Protein AF-A0A379XX34-F1 (afdb_monomer_lite)

Foldseek 3Di:
DADEAEAADAPPPQPPDPDPVLLVCLQQQHEYEHEDDCNHPVNVVCVVQPQLYHYFHHPDPVRVVVRRVVSVVDDNGHPSSNVVSVVVVD

Sequence (90 aa):
MGDCHLVVQKRGAADAVLPSKLTNILAVGGNAVITAEPHTELGQLCARYPGIAVCVEPESADALVDGISQVLAMPKNNTTAREYAERTLQ

Organism: Salmonella diarizonae (NCBI:txid59204)

Structure (mmCIF, N/CA/C/O backbone):
data_AF-A0A379XX34-F1
#
_entry.id   AF-A0A379XX34-F1
#
loop_
_atom_site.group_PDB
_atom_site.id
_atom_site.type_symbol
_atom_site.label_atom_id
_atom_site.label_alt_id
_atom_site.label_comp_id
_atom_site.label_asym_id
_atom_site.label_entity_id
_atom_site.label_seq_id
_atom_site.pdbx_PDB_ins_code
_atom_site.Cartn_x
_atom_site.Cartn_y
_atom_site.Cartn_z
_atom_site.occupancy
_atom_site.B_iso_or_equiv
_atom_site.auth_seq_id
_atom_site.auth_comp_id
_atom_site.auth_asym_id
_atom_site.auth_atom_id
_atom_site.pdbx_PDB_model_num
ATOM 1 N N . MET A 1 1 ? 7.890 -14.552 -8.685 1.00 45.09 1 MET A N 1
ATOM 2 C CA . MET A 1 1 ? 7.210 -14.050 -7.478 1.00 45.09 1 MET A CA 1
ATOM 3 C C . MET A 1 1 ? 7.480 -12.567 -7.359 1.00 45.09 1 MET A C 1
ATOM 5 O O . MET A 1 1 ? 8.622 -12.168 -7.572 1.00 45.09 1 MET A O 1
ATOM 9 N N . GLY A 1 2 ? 6.424 -11.775 -7.199 1.00 55.97 2 GLY A N 1
ATOM 10 C CA . GLY A 1 2 ? 6.507 -10.357 -6.863 1.00 55.97 2 GLY A CA 1
ATOM 11 C C . GLY A 1 2 ? 6.237 -10.199 -5.374 1.00 55.97 2 GLY A C 1
ATOM 12 O O . GLY A 1 2 ? 5.444 -10.961 -4.818 1.00 55.97 2 GLY A O 1
ATOM 13 N N . ASP A 1 3 ? 6.924 -9.259 -4.745 1.00 77.00 3 ASP A N 1
ATOM 14 C CA . ASP A 1 3 ? 6.695 -8.923 -3.349 1.00 77.00 3 ASP A CA 1
ATOM 15 C C . ASP A 1 3 ? 5.425 -8.064 -3.255 1.00 77.00 3 ASP A C 1
ATOM 17 O O . ASP A 1 3 ? 5.254 -7.100 -4.003 1.00 77.00 3 ASP A O 1
ATOM 21 N N . CYS A 1 4 ? 4.503 -8.452 -2.375 1.00 83.75 4 CYS A N 1
ATOM 22 C CA . CYS A 1 4 ? 3.308 -7.679 -2.052 1.00 83.75 4 CYS A CA 1
ATOM 23 C C . CYS A 1 4 ? 3.469 -7.147 -0.633 1.00 83.75 4 CYS A C 1
ATOM 25 O O . CYS A 1 4 ? 3.523 -7.924 0.324 1.00 83.75 4 CYS A O 1
ATOM 27 N N . HIS A 1 5 ? 3.532 -5.828 -0.485 1.00 92.06 5 HIS A N 1
ATOM 28 C CA . HIS A 1 5 ? 3.579 -5.205 0.830 1.00 92.06 5 HIS A CA 1
ATOM 29 C C . HIS A 1 5 ? 2.169 -4.873 1.319 1.00 92.06 5 HIS A C 1
ATOM 31 O O . HIS A 1 5 ? 1.318 -4.443 0.547 1.00 92.06 5 HIS A O 1
ATOM 37 N N . LEU A 1 6 ? 1.918 -5.056 2.614 1.00 90.75 6 LEU A N 1
ATOM 38 C CA . LEU A 1 6 ? 0.626 -4.763 3.230 1.00 90.75 6 LEU A CA 1
ATOM 39 C C . LEU A 1 6 ? 0.783 -3.634 4.244 1.00 90.75 6 LEU A C 1
ATOM 41 O O . LEU A 1 6 ? 1.573 -3.742 5.185 1.00 90.75 6 LEU A O 1
ATOM 45 N N . VAL A 1 7 ? 0.008 -2.567 4.066 1.00 90.69 7 VAL A N 1
ATOM 46 C CA . VAL A 1 7 ? -0.101 -1.454 5.015 1.00 90.69 7 VAL A CA 1
ATOM 47 C C . VAL A 1 7 ? -1.553 -1.376 5.470 1.00 90.69 7 VAL A C 1
ATOM 49 O O . VAL A 1 7 ? -2.399 -0.765 4.825 1.00 90.69 7 VAL A O 1
ATOM 52 N N . VAL A 1 8 ? -1.848 -2.053 6.576 1.00 88.62 8 VAL A N 1
ATOM 53 C CA . VAL A 1 8 ? -3.214 -2.185 7.091 1.00 88.62 8 VAL A CA 1
ATOM 54 C C . VAL A 1 8 ? -3.467 -1.132 8.170 1.00 88.62 8 VAL A C 1
ATOM 56 O O . VAL A 1 8 ? -2.799 -1.129 9.203 1.00 88.62 8 VAL A O 1
ATOM 59 N N . GLN A 1 9 ? -4.443 -0.261 7.938 1.00 83.69 9 GLN A N 1
ATOM 60 C CA . GLN A 1 9 ? -5.043 0.641 8.919 1.00 83.69 9 GLN A CA 1
ATOM 61 C C . GLN A 1 9 ? -6.426 0.139 9.352 1.00 83.69 9 GLN A C 1
ATOM 63 O O . GLN A 1 9 ? -7.204 -0.374 8.541 1.00 83.69 9 GLN A O 1
ATOM 68 N N . LYS A 1 10 ? -6.740 0.318 10.638 1.00 83.44 10 LYS A N 1
ATOM 69 C CA . LYS A 1 10 ? -8.099 0.128 11.170 1.00 83.44 10 LYS A CA 1
ATOM 70 C C . LYS A 1 10 ? -8.987 1.314 10.799 1.00 83.44 10 LYS A C 1
ATOM 72 O O . LYS A 1 10 ? -8.483 2.398 10.501 1.00 83.44 10 LYS A O 1
ATOM 77 N N . ARG A 1 11 ? -10.305 1.128 10.860 1.00 81.75 11 ARG A N 1
ATOM 78 C CA . ARG A 1 11 ? -11.256 2.229 10.662 1.00 81.75 11 ARG A CA 1
ATOM 79 C C . ARG A 1 11 ? -11.050 3.321 11.718 1.00 81.75 11 ARG A C 1
ATOM 81 O O . ARG A 1 11 ? -10.758 3.010 12.874 1.00 81.75 11 ARG A O 1
ATOM 88 N N . GLY A 1 12 ? -11.174 4.590 11.326 1.00 72.88 12 GLY A N 1
ATOM 89 C CA . GLY A 1 12 ? -10.948 5.721 12.230 1.00 72.88 12 GLY A CA 1
ATOM 90 C C . GLY A 1 12 ? -9.474 6.022 12.528 1.00 72.88 12 GLY A C 1
ATOM 91 O O . GLY A 1 12 ? -9.191 6.945 13.288 1.00 72.88 12 GLY A O 1
ATOM 92 N N . ALA A 1 13 ? -8.522 5.307 11.914 1.00 70.69 13 ALA A N 1
ATOM 93 C CA . ALA A 1 13 ? -7.112 5.695 11.899 1.00 70.69 13 ALA A CA 1
ATOM 94 C C . ALA A 1 13 ? -6.888 6.827 10.876 1.00 70.69 13 ALA A C 1
ATOM 96 O O . ALA A 1 13 ? -6.194 6.659 9.874 1.00 70.69 13 ALA A O 1
ATOM 97 N N . ALA A 1 14 ? -7.535 7.973 11.095 1.00 58.84 14 ALA A N 1
ATOM 98 C CA . ALA A 1 14 ? -7.461 9.117 10.188 1.00 58.84 14 ALA A CA 1
ATOM 99 C C . ALA A 1 14 ? -6.104 9.843 10.244 1.00 58.84 14 ALA A C 1
ATOM 101 O O . ALA A 1 14 ? -5.697 10.449 9.254 1.00 58.84 14 ALA A O 1
ATOM 102 N N . ASP A 1 15 ? -5.385 9.699 11.361 1.00 61.06 15 ASP A N 1
ATOM 103 C CA . ASP A 1 15 ? -4.173 10.461 11.694 1.00 61.06 15 ASP A CA 1
ATOM 104 C C . ASP A 1 15 ? -2.862 9.717 11.398 1.00 61.06 15 ASP A C 1
ATOM 106 O O . ASP A 1 15 ? -1.805 10.049 11.944 1.00 61.06 15 ASP A O 1
ATOM 110 N N . ALA A 1 16 ? -2.896 8.671 10.571 1.00 57.06 16 ALA A N 1
ATOM 111 C CA . ALA A 1 16 ? -1.676 7.965 10.209 1.00 57.06 16 ALA A CA 1
ATOM 112 C C . ALA A 1 16 ? -0.840 8.826 9.250 1.00 57.06 16 ALA A C 1
ATOM 114 O O . ALA A 1 16 ? -0.959 8.694 8.031 1.00 57.06 16 ALA A O 1
ATOM 115 N N . VAL A 1 17 ? 0.036 9.661 9.825 1.00 61.91 17 VAL A N 1
ATOM 116 C CA . VAL A 1 17 ? 1.197 10.238 9.132 1.00 61.91 17 VAL A CA 1
ATOM 117 C C . VAL A 1 17 ? 1.843 9.127 8.312 1.00 61.91 17 VAL A C 1
ATOM 119 O O . VAL A 1 17 ? 1.960 7.993 8.795 1.00 61.91 17 VAL A O 1
ATOM 122 N N . LEU A 1 18 ? 2.245 9.451 7.083 1.00 68.88 18 LEU A N 1
ATOM 123 C CA . LEU A 1 18 ? 2.840 8.520 6.125 1.00 68.88 18 LEU A CA 1
ATOM 124 C C . LEU A 1 18 ? 3.778 7.512 6.830 1.00 68.88 18 LEU A C 1
ATOM 126 O O . LEU A 1 18 ? 4.807 7.912 7.386 1.00 68.88 18 LEU A O 1
ATOM 130 N N . PRO A 1 19 ? 3.425 6.208 6.881 1.00 73.12 19 PRO A N 1
ATOM 131 C CA . PRO A 1 19 ? 4.181 5.248 7.671 1.00 73.12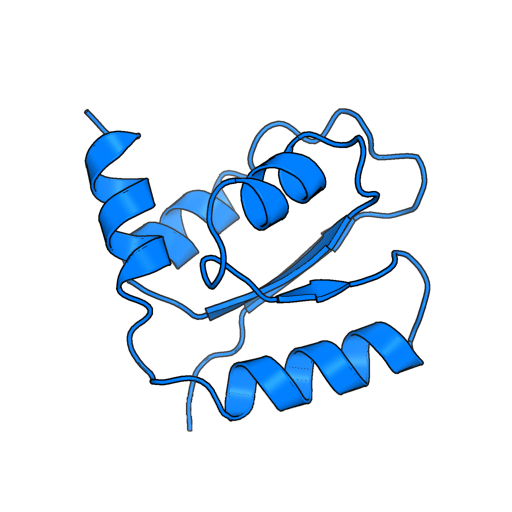 19 PRO A CA 1
ATOM 132 C C . PRO A 1 19 ? 5.621 5.174 7.168 1.00 7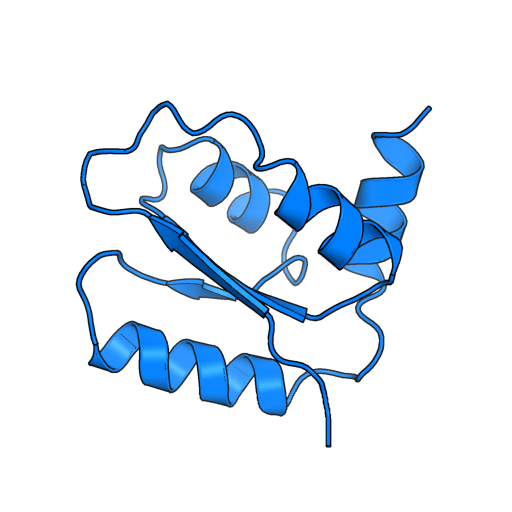3.12 19 PRO A C 1
ATOM 134 O O . PRO A 1 19 ? 5.843 4.963 5.980 1.00 73.12 19 PRO A O 1
ATOM 137 N N . SER A 1 20 ? 6.612 5.244 8.060 1.00 72.69 20 SER A N 1
ATOM 138 C CA . SER A 1 20 ? 8.037 5.204 7.676 1.00 72.69 20 SER A CA 1
ATOM 139 C C . SER A 1 20 ? 8.420 3.982 6.828 1.00 72.69 20 SER A C 1
ATOM 141 O O . SER A 1 20 ? 9.342 4.034 6.019 1.00 72.69 20 SER A O 1
ATOM 143 N N . LYS A 1 21 ? 7.680 2.875 6.973 1.00 82.44 21 LYS A N 1
ATOM 144 C CA . LYS A 1 21 ? 7.844 1.663 6.157 1.00 82.44 21 LYS A CA 1
ATOM 145 C C . LYS A 1 21 ? 7.271 1.811 4.744 1.00 82.44 21 LYS A C 1
ATOM 147 O O . LYS A 1 21 ? 7.833 1.224 3.827 1.00 82.44 21 LYS A O 1
ATOM 152 N N . LEU A 1 22 ? 6.199 2.590 4.564 1.00 87.62 22 LEU A N 1
ATOM 153 C CA . LEU A 1 22 ? 5.608 2.857 3.251 1.00 87.62 22 LEU A CA 1
ATOM 154 C C . LEU A 1 22 ? 6.602 3.612 2.370 1.00 87.62 22 LEU A C 1
ATOM 156 O O . LEU A 1 22 ? 6.832 3.196 1.243 1.00 87.62 22 LEU A O 1
ATOM 160 N N . THR A 1 23 ? 7.280 4.629 2.899 1.00 87.62 23 THR A N 1
ATOM 161 C CA . THR A 1 23 ? 8.297 5.379 2.146 1.00 87.62 23 THR A CA 1
ATOM 162 C C . THR A 1 23 ? 9.386 4.474 1.569 1.00 87.62 23 THR A C 1
ATOM 164 O O . THR A 1 23 ? 9.728 4.603 0.399 1.00 87.62 23 THR A O 1
ATOM 167 N N . ASN A 1 24 ? 9.881 3.504 2.345 1.00 89.06 24 ASN A N 1
ATOM 168 C CA . ASN A 1 24 ? 10.886 2.554 1.861 1.00 89.06 24 ASN A CA 1
ATOM 169 C C . ASN A 1 24 ? 10.338 1.625 0.773 1.00 89.06 24 ASN A C 1
ATOM 171 O O . ASN A 1 24 ? 11.041 1.357 -0.198 1.00 89.06 24 ASN A O 1
ATOM 175 N N . ILE A 1 25 ? 9.093 1.157 0.919 1.00 91.44 25 ILE A N 1
ATOM 176 C CA . ILE A 1 25 ? 8.417 0.348 -0.105 1.00 91.44 25 ILE A CA 1
ATOM 177 C C . ILE A 1 25 ? 8.316 1.139 -1.410 1.00 91.44 25 ILE A C 1
ATOM 179 O O . ILE A 1 25 ? 8.655 0.622 -2.473 1.00 91.44 25 ILE A O 1
ATOM 183 N N . LEU A 1 26 ? 7.905 2.406 -1.326 1.00 91.81 26 LEU A N 1
ATOM 184 C CA . LEU A 1 26 ? 7.755 3.258 -2.499 1.00 91.81 26 LEU A CA 1
ATOM 185 C C . LEU A 1 26 ? 9.111 3.577 -3.148 1.00 91.81 26 LEU A C 1
ATOM 187 O O . LEU A 1 26 ? 9.242 3.483 -4.366 1.00 91.81 26 LEU A O 1
ATOM 191 N N . ALA A 1 27 ? 10.143 3.860 -2.346 1.00 91.12 27 ALA A N 1
ATOM 192 C CA . ALA A 1 27 ? 11.490 4.181 -2.823 1.00 91.12 27 ALA A CA 1
ATOM 193 C C . ALA A 1 27 ? 12.134 3.050 -3.639 1.00 91.12 27 ALA A C 1
ATOM 195 O O . ALA A 1 27 ? 12.823 3.314 -4.624 1.00 91.12 27 ALA A O 1
ATOM 196 N N . VAL A 1 28 ? 11.882 1.787 -3.278 1.00 92.00 28 VAL A N 1
ATOM 197 C CA . VAL A 1 28 ? 12.368 0.632 -4.055 1.00 92.00 28 VAL A CA 1
ATOM 198 C C . VAL A 1 28 ? 11.466 0.280 -5.246 1.00 92.00 28 VAL A C 1
ATOM 200 O O . VAL A 1 28 ? 11.765 -0.666 -5.973 1.00 92.00 28 VAL A O 1
ATOM 203 N N . GLY A 1 29 ? 10.377 1.027 -5.468 1.00 92.62 29 GLY A N 1
ATOM 204 C CA . GLY A 1 29 ? 9.383 0.742 -6.504 1.00 92.62 29 GLY A CA 1
ATOM 205 C C . GLY A 1 29 ? 8.533 -0.493 -6.196 1.00 92.62 29 GLY A C 1
ATOM 206 O O . GLY A 1 29 ? 8.113 -1.193 -7.115 1.00 92.62 29 GLY A O 1
ATOM 207 N N . GLY A 1 30 ? 8.313 -0.808 -4.919 1.00 93.12 30 GLY A N 1
ATOM 208 C CA . GLY A 1 30 ? 7.478 -1.930 -4.499 1.00 93.12 30 GLY A CA 1
ATOM 209 C C . GLY A 1 30 ? 5.986 -1.639 -4.666 1.00 93.12 30 GLY A C 1
ATOM 210 O O . GLY A 1 30 ? 5.543 -0.496 -4.560 1.00 93.12 30 GLY A O 1
ATOM 211 N N . ASN A 1 31 ? 5.194 -2.689 -4.890 1.00 94.50 31 ASN A N 1
ATOM 212 C CA . ASN A 1 31 ? 3.736 -2.590 -4.872 1.00 94.50 31 ASN A CA 1
ATOM 213 C C . ASN A 1 31 ? 3.196 -2.849 -3.462 1.00 94.50 31 ASN A C 1
ATOM 215 O O . ASN A 1 31 ? 3.656 -3.755 -2.759 1.00 94.50 31 ASN A O 1
ATOM 219 N N . ALA A 1 32 ? 2.185 -2.079 -3.068 1.00 94.06 32 ALA A N 1
ATOM 220 C CA . ALA A 1 32 ? 1.540 -2.215 -1.772 1.00 94.06 32 ALA A CA 1
ATOM 221 C C . ALA A 1 32 ? 0.017 -2.258 -1.894 1.00 94.06 32 ALA A C 1
ATOM 223 O O . ALA A 1 32 ? -0.567 -1.566 -2.730 1.00 94.06 32 ALA A O 1
ATOM 224 N N . VAL A 1 33 ? -0.614 -3.028 -1.009 1.00 95.25 33 VAL A N 1
ATOM 225 C CA . VAL A 1 33 ? -2.032 -2.879 -0.674 1.00 95.25 33 VAL A CA 1
ATOM 226 C C . VAL A 1 33 ? -2.125 -2.033 0.586 1.00 95.25 33 VAL A C 1
ATOM 228 O O . VAL A 1 33 ? -1.456 -2.320 1.585 1.00 95.25 33 VAL A O 1
ATOM 231 N N . ILE A 1 34 ? -2.952 -0.996 0.538 1.00 93.56 34 ILE A N 1
ATOM 232 C CA . ILE A 1 34 ? -3.176 -0.076 1.648 1.00 93.56 34 ILE A CA 1
ATOM 233 C C . ILE A 1 34 ? -4.650 -0.145 2.024 1.00 93.56 34 ILE A C 1
ATOM 235 O O . ILE A 1 34 ? -5.507 0.080 1.173 1.00 93.56 34 ILE A O 1
ATOM 239 N N . THR A 1 35 ? -4.962 -0.429 3.287 1.00 93.19 35 THR A N 1
ATOM 240 C CA . THR A 1 35 ? -6.331 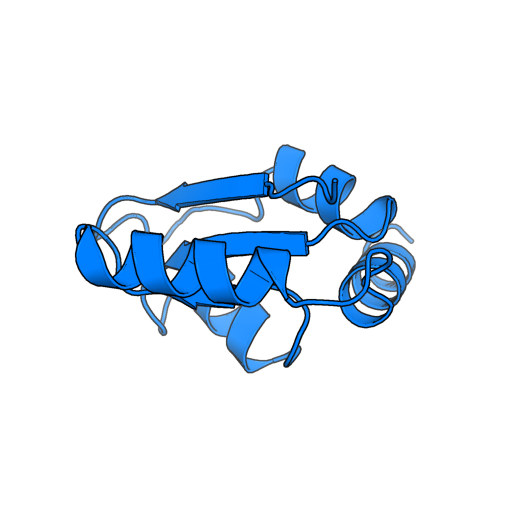-0.229 3.779 1.00 93.19 35 THR A CA 1
ATOM 241 C C . THR A 1 35 ? -6.436 1.194 4.319 1.00 93.19 35 THR A C 1
ATOM 243 O O . THR A 1 35 ? -5.656 1.573 5.192 1.00 93.19 35 THR A O 1
ATOM 246 N N . ALA A 1 36 ? -7.339 2.011 3.780 1.00 92.19 36 ALA A N 1
ATOM 247 C CA . ALA A 1 36 ? -7.500 3.402 4.207 1.00 92.19 36 ALA A CA 1
ATOM 248 C C . ALA A 1 36 ? -8.877 3.949 3.821 1.00 92.19 36 ALA A C 1
ATOM 250 O O . ALA A 1 36 ? -9.414 3.606 2.769 1.00 92.19 36 ALA A O 1
ATOM 251 N N . GLU A 1 37 ? -9.442 4.833 4.648 1.00 91.00 37 GLU A N 1
ATOM 252 C CA . GLU A 1 37 ? -10.671 5.542 4.273 1.00 91.00 37 GLU A CA 1
ATOM 253 C C . GLU A 1 37 ? -10.325 6.704 3.320 1.00 91.00 37 GLU A C 1
ATOM 255 O O . GLU A 1 37 ? -9.271 7.331 3.487 1.00 91.00 37 GLU A O 1
ATOM 260 N N . PRO A 1 38 ? -11.191 7.058 2.349 1.00 89.31 38 PRO A N 1
ATOM 261 C CA . PRO A 1 38 ? -10.855 8.022 1.291 1.00 89.31 38 PRO A CA 1
ATOM 262 C C . PRO A 1 38 ? -10.435 9.413 1.785 1.00 89.31 38 PRO A C 1
ATOM 264 O O . PRO A 1 38 ? -9.689 10.117 1.111 1.00 89.31 38 PRO A O 1
ATOM 267 N N . HIS A 1 39 ? -10.925 9.816 2.959 1.00 88.38 39 HIS A N 1
ATOM 268 C CA . HIS A 1 39 ? -10.664 11.126 3.551 1.00 88.38 39 HIS A CA 1
ATOM 269 C C . HIS A 1 39 ? -9.343 11.190 4.340 1.00 88.38 39 HIS A C 1
ATOM 271 O O . HIS A 1 39 ? -8.872 12.291 4.618 1.00 88.38 39 HIS A O 1
ATOM 277 N N . THR A 1 40 ? -8.737 10.043 4.668 1.00 88.38 40 THR A N 1
ATOM 278 C CA . THR A 1 40 ? -7.441 9.959 5.368 1.00 88.38 40 THR A CA 1
ATOM 279 C C . THR A 1 40 ? -6.279 10.384 4.472 1.00 88.38 40 THR A C 1
ATOM 281 O O . THR A 1 40 ? -6.395 10.375 3.245 1.00 88.38 40 THR A O 1
ATOM 284 N N . GLU A 1 41 ? -5.125 10.706 5.060 1.00 87.62 41 GLU A N 1
ATOM 285 C CA . GLU A 1 41 ? -3.929 11.090 4.298 1.00 87.62 41 GLU A CA 1
ATOM 286 C C . GLU A 1 41 ? -3.512 10.011 3.280 1.00 87.62 41 GLU A C 1
ATOM 288 O O . GLU A 1 41 ? -3.233 10.323 2.119 1.00 87.62 41 GLU A O 1
ATOM 293 N N . LEU A 1 42 ? -3.549 8.735 3.683 1.00 89.62 42 LEU A N 1
ATOM 294 C CA . LEU A 1 42 ? -3.237 7.593 2.817 1.00 89.62 42 LEU A CA 1
ATOM 295 C C . LEU A 1 42 ? -4.288 7.369 1.724 1.00 89.62 42 LEU A C 1
ATOM 297 O O . LEU A 1 42 ? -3.927 7.071 0.582 1.00 89.62 42 LEU A O 1
ATOM 301 N N . GLY A 1 43 ? -5.573 7.556 2.039 1.00 91.44 43 GLY A N 1
ATOM 302 C CA . GLY A 1 43 ? -6.641 7.514 1.038 1.00 91.44 43 GLY A CA 1
ATOM 303 C C . GLY A 1 43 ? -6.452 8.600 -0.024 1.00 91.44 43 GLY A C 1
ATOM 304 O O . GLY A 1 43 ? -6.474 8.326 -1.226 1.00 91.44 43 GLY A O 1
ATOM 305 N N . GLN A 1 44 ? -6.145 9.823 0.411 1.00 91.75 44 GLN A N 1
ATOM 306 C CA . GLN A 1 44 ? -5.855 10.939 -0.487 1.00 91.75 44 GLN A CA 1
ATOM 307 C C . GLN A 1 44 ? -4.551 10.753 -1.271 1.00 91.75 44 GLN A C 1
ATOM 309 O O . GLN A 1 44 ? -4.453 11.222 -2.403 1.00 91.75 44 GLN A O 1
ATOM 314 N N . LEU A 1 45 ? -3.532 10.100 -0.704 1.00 91.31 45 LEU A N 1
ATOM 315 C CA . LEU A 1 45 ? -2.309 9.740 -1.427 1.00 91.31 45 LEU A CA 1
ATOM 316 C C . LEU A 1 45 ? -2.640 8.833 -2.619 1.00 91.31 45 LEU A C 1
ATOM 318 O O . LEU A 1 45 ? -2.265 9.146 -3.747 1.00 91.31 45 LEU A O 1
ATOM 322 N N . CYS A 1 46 ? -3.397 7.761 -2.385 1.00 93.25 46 CYS A N 1
ATOM 323 C CA . CYS A 1 46 ? -3.781 6.821 -3.439 1.00 93.25 46 CYS A CA 1
ATOM 324 C C . CYS A 1 46 ? -4.675 7.474 -4.504 1.00 93.25 46 CYS A C 1
ATOM 326 O O . CYS A 1 46 ? -4.539 7.176 -5.689 1.00 93.25 46 CYS A O 1
ATOM 328 N N . ALA A 1 47 ? -5.549 8.402 -4.100 1.00 94.12 47 ALA A N 1
ATOM 329 C CA . ALA A 1 47 ? -6.376 9.170 -5.029 1.00 94.12 47 ALA A CA 1
ATOM 330 C C . ALA A 1 47 ? -5.560 10.173 -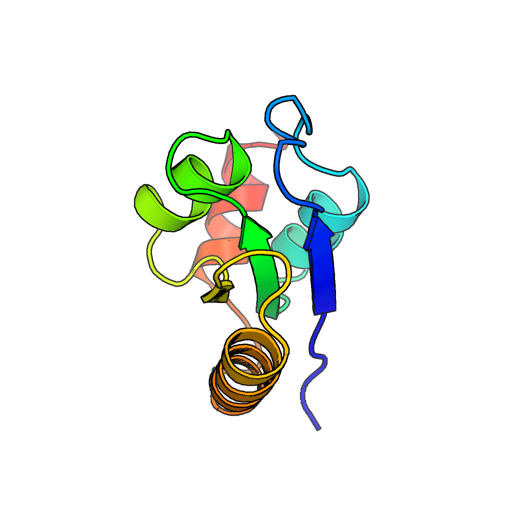5.869 1.00 94.12 47 ALA A C 1
ATOM 332 O O . ALA A 1 47 ? -5.836 10.352 -7.054 1.00 94.12 47 ALA A O 1
ATOM 333 N N . ARG A 1 48 ? -4.553 10.828 -5.272 1.00 94.31 48 ARG A N 1
ATOM 334 C CA . ARG A 1 48 ? -3.697 11.817 -5.954 1.00 94.31 48 ARG A CA 1
ATOM 335 C C . ARG A 1 48 ? -2.685 11.185 -6.903 1.00 94.31 48 ARG A C 1
ATOM 337 O O . ARG A 1 48 ? -2.352 11.803 -7.911 1.00 94.31 48 ARG A O 1
ATOM 344 N N . TYR A 1 49 ? -2.214 9.979 -6.596 1.00 94.62 49 TYR A N 1
ATOM 345 C CA . TYR A 1 49 ? -1.222 9.262 -7.396 1.00 94.62 49 TYR A CA 1
ATOM 346 C C . TYR A 1 49 ? -1.769 7.894 -7.828 1.00 94.62 49 TYR A C 1
ATOM 348 O O . TYR A 1 49 ? -1.419 6.872 -7.235 1.00 94.62 49 TYR A O 1
ATOM 356 N N . PRO A 1 50 ? -2.631 7.838 -8.862 1.00 93.69 50 PRO A N 1
ATOM 357 C CA . PRO A 1 50 ? -3.164 6.577 -9.361 1.00 93.69 50 PRO A CA 1
ATOM 358 C C . PRO A 1 50 ? -2.049 5.580 -9.700 1.00 93.69 50 PRO A C 1
ATOM 360 O O . PRO A 1 50 ? -1.089 5.907 -10.398 1.00 93.69 50 PRO A O 1
ATOM 363 N N . GLY A 1 51 ? -2.178 4.354 -9.193 1.00 92.81 51 GLY A N 1
ATOM 364 C CA . GLY A 1 51 ? -1.185 3.295 -9.381 1.00 92.81 51 GLY A CA 1
ATOM 365 C C . GLY A 1 51 ? -0.034 3.292 -8.370 1.00 92.81 51 GLY A C 1
ATOM 366 O O . GLY A 1 51 ? 0.762 2.359 -8.403 1.00 92.81 51 GLY A O 1
ATOM 367 N N . ILE A 1 52 ? 0.050 4.258 -7.443 1.00 94.31 52 ILE A N 1
ATOM 368 C CA . ILE A 1 52 ? 1.069 4.256 -6.373 1.00 94.31 52 ILE A CA 1
ATOM 369 C C . ILE A 1 52 ? 0.947 3.035 -5.447 1.00 94.31 52 ILE A C 1
ATOM 371 O O . ILE A 1 52 ? 1.944 2.496 -4.978 1.00 94.31 52 ILE A O 1
ATOM 375 N N . ALA A 1 53 ? -0.288 2.604 -5.200 1.00 94.12 53 ALA A N 1
ATOM 376 C CA . ALA A 1 53 ? -0.666 1.456 -4.393 1.00 94.12 53 ALA A CA 1
ATOM 377 C C . ALA A 1 53 ? -2.117 1.069 -4.721 1.00 94.12 53 ALA A C 1
ATOM 379 O O . ALA A 1 53 ? -2.864 1.865 -5.299 1.00 94.12 53 ALA A O 1
ATOM 380 N N . VAL A 1 54 ? -2.530 -0.131 -4.316 1.00 95.50 54 VAL A N 1
ATOM 381 C CA . VAL A 1 54 ? -3.936 -0.549 -4.363 1.00 95.50 54 VAL A CA 1
ATOM 382 C C . VAL A 1 54 ? -4.590 -0.196 -3.029 1.00 95.50 54 VAL A C 1
ATOM 384 O O . VAL A 1 54 ? -4.271 -0.788 -2.000 1.00 95.50 54 VAL A O 1
ATOM 387 N N . CYS A 1 55 ? -5.480 0.796 -3.036 1.00 95.12 55 CYS A N 1
ATOM 388 C CA . CYS A 1 55 ? -6.215 1.221 -1.846 1.00 95.12 55 CYS A CA 1
ATOM 389 C C . CYS A 1 55 ? -7.518 0.432 -1.712 1.00 95.12 55 CYS A C 1
ATOM 391 O O . CYS A 1 55 ? -8.284 0.350 -2.672 1.00 95.12 55 CYS A O 1
ATOM 393 N N . VAL A 1 56 ? -7.783 -0.115 -0.528 1.00 95.88 56 VAL A N 1
ATOM 394 C CA . VAL A 1 56 ? -8.970 -0.932 -0.245 1.00 95.88 56 VAL A CA 1
ATOM 395 C C . VAL A 1 56 ? -9.660 -0.488 1.045 1.00 95.88 56 VAL A C 1
ATOM 397 O O . VAL A 1 56 ? -9.068 0.188 1.891 1.00 95.88 56 VAL A O 1
ATOM 400 N N . GLU A 1 57 ? -10.924 -0.880 1.199 1.00 93.69 57 GLU A N 1
ATOM 401 C CA . GLU A 1 57 ? -11.733 -0.556 2.376 1.00 93.69 57 GLU A CA 1
ATOM 402 C C . GLU A 1 57 ? -11.138 -1.198 3.651 1.00 93.69 57 GLU A C 1
ATOM 404 O O . GLU A 1 57 ? -10.850 -2.402 3.664 1.00 93.69 57 GLU A O 1
ATOM 409 N N . PRO A 1 58 ? -10.966 -0.436 4.747 1.00 91.88 58 PRO A N 1
ATOM 410 C CA . PRO A 1 58 ? -10.589 -0.991 6.043 1.00 91.88 58 PRO A CA 1
ATOM 411 C C . PRO A 1 58 ? -11.586 -2.026 6.563 1.00 91.88 58 PRO A C 1
ATOM 413 O O . PRO A 1 58 ? -12.795 -1.894 6.389 1.00 91.88 58 PRO A O 1
ATOM 416 N N . GLU A 1 59 ? -11.061 -3.027 7.273 1.00 90.12 59 GLU A N 1
ATOM 417 C CA . GLU A 1 59 ? -11.856 -4.070 7.945 1.00 90.12 59 GLU A CA 1
ATOM 418 C C . GLU A 1 59 ? -12.713 -4.926 6.993 1.00 90.12 59 GLU A C 1
ATOM 420 O O . GLU A 1 59 ? -13.624 -5.622 7.432 1.00 90.12 59 GLU A O 1
ATOM 425 N N . SER A 1 60 ? -12.381 -4.936 5.698 1.00 93.94 60 SER A N 1
ATOM 426 C CA . SER A 1 60 ? -12.981 -5.823 4.700 1.00 93.94 60 SER A CA 1
ATOM 427 C C . SER A 1 60 ? -11.968 -6.869 4.237 1.00 93.94 60 SER A C 1
ATOM 429 O O . SER A 1 60 ? -11.003 -6.562 3.535 1.00 93.94 60 SER A O 1
ATOM 431 N N . ALA A 1 61 ? -12.181 -8.122 4.647 1.00 93.50 61 ALA A N 1
ATOM 432 C CA . ALA A 1 61 ? -11.323 -9.236 4.245 1.00 93.50 61 ALA A CA 1
ATOM 433 C C . ALA A 1 61 ? -11.386 -9.475 2.729 1.00 93.50 61 ALA A C 1
ATOM 435 O O . ALA A 1 61 ? -10.344 -9.651 2.101 1.00 93.50 61 ALA A O 1
ATOM 436 N N . ASP A 1 62 ? -12.582 -9.401 2.144 1.00 96.31 62 ASP A N 1
ATOM 437 C CA . ASP A 1 62 ? -12.786 -9.591 0.706 1.00 96.31 62 ASP A CA 1
ATOM 438 C C . ASP A 1 62 ? -12.048 -8.513 -0.098 1.00 96.31 62 ASP A C 1
ATOM 440 O O . ASP A 1 62 ? -11.273 -8.829 -1.000 1.00 96.31 62 ASP A O 1
ATOM 444 N N . ALA A 1 63 ? -12.171 -7.242 0.307 1.00 95.31 63 ALA A N 1
ATOM 445 C CA . ALA A 1 63 ? -11.465 -6.148 -0.359 1.00 95.31 63 ALA A CA 1
ATOM 446 C C . ALA A 1 63 ? -9.938 -6.299 -0.256 1.00 95.31 63 ALA A C 1
ATOM 448 O O . ALA A 1 63 ? -9.216 -5.978 -1.199 1.00 95.31 63 ALA A O 1
ATOM 449 N N . LEU A 1 64 ? -9.431 -6.816 0.868 1.00 94.31 64 LEU A N 1
ATOM 450 C CA . LEU A 1 64 ? -8.005 -7.086 1.040 1.00 94.31 64 LEU A CA 1
ATOM 451 C C . LEU A 1 64 ? -7.516 -8.210 0.113 1.00 94.31 64 LEU A C 1
ATOM 453 O O . LEU A 1 64 ? -6.455 -8.071 -0.496 1.00 94.31 64 LEU A O 1
ATOM 457 N N . VAL A 1 65 ? -8.280 -9.298 -0.019 1.00 95.69 65 VAL A N 1
ATOM 458 C CA . VAL A 1 65 ? -7.959 -10.416 -0.926 1.00 95.69 65 VAL A CA 1
ATOM 459 C C . VAL A 1 65 ? -7.936 -9.950 -2.382 1.00 95.69 65 VAL A C 1
ATOM 461 O O . VAL A 1 65 ? -6.987 -10.253 -3.118 1.00 95.69 65 VAL A O 1
ATOM 464 N N . ASP A 1 66 ? -8.927 -9.156 -2.782 1.00 96.12 66 ASP A N 1
ATOM 465 C CA . ASP A 1 66 ? -8.985 -8.568 -4.119 1.00 96.12 66 ASP A CA 1
ATOM 466 C C . ASP A 1 66 ? -7.811 -7.612 -4.356 1.00 96.12 66 ASP A C 1
ATOM 468 O O . ASP A 1 66 ? -7.182 -7.639 -5.418 1.00 96.12 66 ASP A O 1
ATOM 472 N N . GLY A 1 67 ? -7.461 -6.801 -3.355 1.00 95.56 67 GLY A N 1
ATOM 473 C CA . GLY A 1 67 ? -6.321 -5.892 -3.419 1.00 95.56 67 GLY A CA 1
ATOM 474 C C . GLY A 1 67 ? -4.987 -6.618 -3.593 1.00 95.56 67 GLY A C 1
ATOM 475 O O . GLY A 1 67 ? -4.171 -6.226 -4.430 1.00 95.56 67 GLY A O 1
ATOM 476 N N . ILE A 1 68 ? -4.776 -7.713 -2.857 1.00 94.56 68 ILE A N 1
ATOM 477 C CA . ILE A 1 68 ? -3.576 -8.556 -2.988 1.00 94.56 68 ILE A CA 1
ATOM 478 C C . ILE A 1 68 ? -3.498 -9.148 -4.395 1.00 94.56 68 ILE A C 1
ATOM 480 O O . ILE A 1 68 ? -2.443 -9.104 -5.028 1.00 94.56 68 ILE A O 1
ATOM 484 N N . SER A 1 69 ? -4.617 -9.661 -4.905 1.00 94.69 69 SER A N 1
ATOM 485 C CA . SER A 1 69 ? -4.684 -10.240 -6.250 1.00 94.69 69 SER A CA 1
ATOM 486 C C . SER A 1 69 ? -4.330 -9.211 -7.328 1.00 94.69 69 SER A C 1
ATOM 488 O O . SER A 1 69 ? -3.574 -9.520 -8.251 1.00 94.69 69 SER A O 1
ATOM 490 N N . GLN A 1 70 ? -4.798 -7.968 -7.176 1.00 93.75 70 GLN A N 1
ATOM 491 C CA . GLN A 1 70 ? -4.436 -6.859 -8.061 1.00 93.75 70 GLN A CA 1
ATOM 492 C C . GLN A 1 70 ? -2.941 -6.536 -7.996 1.00 93.75 70 GLN A C 1
ATOM 494 O O . GLN A 1 70 ? -2.292 -6.471 -9.038 1.00 93.75 70 GLN A O 1
ATOM 499 N N . VAL A 1 71 ? -2.368 -6.398 -6.795 1.00 93.31 71 VAL A N 1
ATOM 500 C CA . VAL A 1 71 ? -0.931 -6.123 -6.618 1.00 93.31 71 VAL A CA 1
ATOM 501 C C . VAL A 1 71 ? -0.058 -7.214 -7.238 1.00 93.31 71 VAL A C 1
ATOM 503 O O . VAL A 1 71 ? 0.943 -6.907 -7.885 1.00 93.31 71 VAL A O 1
ATOM 506 N N . LEU A 1 72 ? -0.438 -8.484 -7.099 1.00 91.19 72 LEU A N 1
ATOM 507 C CA . LEU A 1 72 ? 0.301 -9.600 -7.694 1.00 91.19 72 LEU A CA 1
ATOM 508 C C . LEU A 1 72 ? 0.264 -9.602 -9.232 1.00 91.19 72 LEU A C 1
ATOM 510 O O . LEU A 1 72 ? 1.154 -10.187 -9.853 1.00 91.19 72 LEU A O 1
ATOM 514 N N . ALA A 1 73 ? -0.728 -8.946 -9.838 1.00 91.25 73 ALA A N 1
ATOM 515 C CA . ALA A 1 73 ? -0.833 -8.754 -11.283 1.00 91.25 73 ALA A CA 1
ATOM 516 C C . ALA A 1 73 ? -0.105 -7.491 -11.788 1.00 91.25 73 ALA A C 1
ATOM 518 O O . ALA A 1 73 ? 0.059 -7.324 -12.999 1.00 91.25 73 ALA A O 1
ATOM 519 N N . MET A 1 74 ? 0.343 -6.604 -10.893 1.00 89.69 74 MET A N 1
ATOM 520 C CA . MET A 1 74 ? 1.070 -5.391 -11.269 1.00 89.69 74 MET A CA 1
ATOM 521 C C . MET A 1 74 ? 2.499 -5.706 -11.747 1.00 89.69 74 MET A C 1
ATOM 523 O O . MET A 1 74 ? 3.098 -6.716 -11.359 1.00 89.69 74 MET A O 1
ATOM 527 N N . PRO A 1 75 ? 3.101 -4.821 -12.563 1.00 89.81 75 PRO A N 1
ATOM 528 C CA . PRO A 1 75 ? 4.520 -4.903 -12.883 1.00 89.81 75 PRO A CA 1
ATOM 529 C C . PRO A 1 75 ? 5.373 -4.943 -11.613 1.00 89.81 75 PRO A C 1
ATOM 531 O O . PRO A 1 75 ? 5.091 -4.243 -10.644 1.00 89.81 75 PRO A O 1
ATOM 534 N N . LYS A 1 76 ? 6.466 -5.715 -11.634 1.00 87.06 76 LYS A N 1
ATOM 535 C CA . LYS A 1 76 ? 7.376 -5.852 -10.480 1.00 87.06 76 LYS A CA 1
ATOM 536 C C . LYS A 1 76 ? 7.941 -4.527 -9.963 1.00 87.06 76 LYS A C 1
ATOM 538 O O . LYS A 1 76 ? 8.289 -4.455 -8.795 1.00 87.06 76 LYS A O 1
ATOM 543 N N . ASN A 1 77 ? 8.101 -3.542 -10.842 1.00 90.75 77 ASN A N 1
ATOM 544 C CA . ASN A 1 77 ? 8.629 -2.230 -10.501 1.00 90.75 77 ASN A CA 1
ATOM 545 C C . ASN A 1 77 ? 7.532 -1.191 -10.723 1.00 90.75 77 ASN A C 1
ATOM 547 O O . ASN A 1 77 ? 7.106 -0.961 -11.857 1.00 90.75 77 ASN A O 1
ATOM 551 N N . ASN A 1 78 ? 7.082 -0.594 -9.630 1.00 94.00 78 ASN A N 1
ATOM 552 C CA . ASN A 1 78 ? 6.099 0.466 -9.611 1.00 94.00 78 ASN A CA 1
ATOM 553 C C . ASN A 1 78 ? 6.797 1.812 -9.828 1.00 94.00 78 ASN A C 1
ATOM 555 O O . ASN A 1 78 ? 7.396 2.390 -8.918 1.00 94.00 78 ASN A O 1
ATOM 559 N N . THR A 1 79 ? 6.734 2.310 -11.061 1.00 94.25 79 THR A N 1
ATOM 560 C CA . THR A 1 79 ? 7.350 3.588 -11.430 1.00 94.25 79 THR A CA 1
ATOM 561 C C . THR A 1 79 ? 6.688 4.762 -10.719 1.00 94.25 79 THR A C 1
ATOM 563 O O . THR A 1 79 ? 7.400 5.639 -10.249 1.00 94.25 79 THR A O 1
ATOM 566 N N . THR A 1 80 ? 5.362 4.744 -10.547 1.00 94.94 80 THR A N 1
ATOM 567 C CA . THR A 1 80 ? 4.625 5.793 -9.825 1.00 94.94 80 THR A CA 1
ATOM 568 C C . THR A 1 80 ? 5.092 5.900 -8.375 1.00 94.94 80 THR A C 1
ATOM 570 O O . THR A 1 80 ? 5.327 6.998 -7.873 1.00 94.94 80 THR A O 1
ATOM 573 N N . ALA A 1 81 ? 5.271 4.760 -7.706 1.00 93.44 81 ALA A N 1
ATOM 574 C CA . ALA A 1 81 ? 5.797 4.699 -6.349 1.00 93.44 81 ALA A CA 1
ATOM 575 C C . ALA A 1 81 ? 7.215 5.277 -6.249 1.00 93.44 81 ALA A C 1
ATOM 577 O O . ALA A 1 81 ? 7.494 6.090 -5.364 1.00 93.44 81 ALA A O 1
ATOM 578 N N . ARG A 1 82 ? 8.087 4.912 -7.194 1.00 93.25 82 ARG A N 1
ATOM 579 C CA . ARG A 1 82 ? 9.477 5.373 -7.214 1.00 93.25 82 ARG A CA 1
ATOM 580 C C . ARG A 1 82 ? 9.589 6.870 -7.497 1.00 93.25 82 ARG A C 1
ATOM 582 O O . ARG A 1 82 ? 10.270 7.573 -6.759 1.00 93.25 82 ARG A O 1
ATOM 589 N N . GLU A 1 83 ? 8.854 7.368 -8.487 1.00 93.56 83 GLU A N 1
ATOM 590 C CA . GLU A 1 83 ? 8.794 8.797 -8.817 1.00 93.56 83 GLU A CA 1
ATOM 591 C C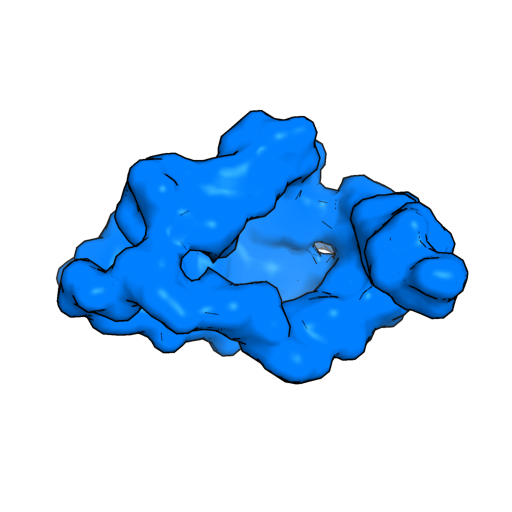 . GLU A 1 83 ? 8.231 9.635 -7.664 1.00 93.56 83 GLU A C 1
ATOM 593 O O . GLU A 1 83 ? 8.707 10.742 -7.412 1.00 93.56 83 GLU A O 1
ATOM 598 N N . TYR A 1 84 ? 7.223 9.122 -6.950 1.00 92.81 84 TYR A N 1
ATOM 599 C CA . TYR A 1 84 ? 6.705 9.782 -5.754 1.00 92.81 84 TYR A CA 1
ATOM 600 C C . TYR A 1 84 ? 7.791 9.892 -4.676 1.00 92.81 84 TYR A C 1
ATOM 602 O O . TYR A 1 84 ? 8.060 10.986 -4.180 1.00 92.81 84 TYR A O 1
ATOM 610 N N . ALA A 1 85 ? 8.460 8.780 -4.357 1.00 90.44 85 ALA A N 1
ATOM 611 C CA . ALA A 1 85 ? 9.506 8.756 -3.340 1.00 90.44 85 ALA A CA 1
ATOM 612 C C . ALA A 1 85 ? 10.679 9.692 -3.684 1.00 90.44 85 ALA A C 1
ATOM 614 O O . ALA A 1 85 ? 11.138 10.434 -2.818 1.00 90.44 85 ALA A O 1
ATOM 615 N N . GLU A 1 86 ? 11.117 9.722 -4.946 1.00 90.00 86 GLU A N 1
ATOM 616 C CA . GLU A 1 86 ? 12.180 10.618 -5.427 1.00 90.00 86 GLU A CA 1
ATOM 617 C C . GLU A 1 86 ? 11.830 12.107 -5.272 1.00 90.00 86 GLU A C 1
ATOM 619 O O . GLU A 1 86 ? 12.721 12.922 -5.042 1.00 90.00 86 GLU A O 1
ATOM 624 N N . ARG A 1 87 ? 10.546 12.476 -5.373 1.00 87.69 87 ARG A N 1
ATOM 625 C CA . ARG A 1 87 ? 10.074 13.862 -5.198 1.00 87.69 87 ARG A CA 1
ATOM 626 C C . ARG A 1 87 ? 9.885 14.258 -3.736 1.00 87.69 87 ARG A C 1
ATOM 628 O O . ARG A 1 87 ? 9.954 15.441 -3.425 1.00 87.69 87 ARG A O 1
ATOM 635 N N . THR A 1 88 ? 9.579 13.302 -2.861 1.00 81.75 88 THR A N 1
ATOM 636 C CA . THR A 1 88 ? 9.283 13.559 -1.440 1.00 81.75 88 THR A CA 1
ATOM 637 C C . THR A 1 88 ? 10.518 13.445 -0.538 1.00 81.75 88 THR A C 1
ATOM 639 O O . THR A 1 88 ? 10.518 14.019 0.544 1.00 81.75 88 THR A O 1
ATOM 642 N N . LEU A 1 89 ? 11.571 12.737 -0.965 1.00 68.06 89 LEU A N 1
ATOM 643 C CA . 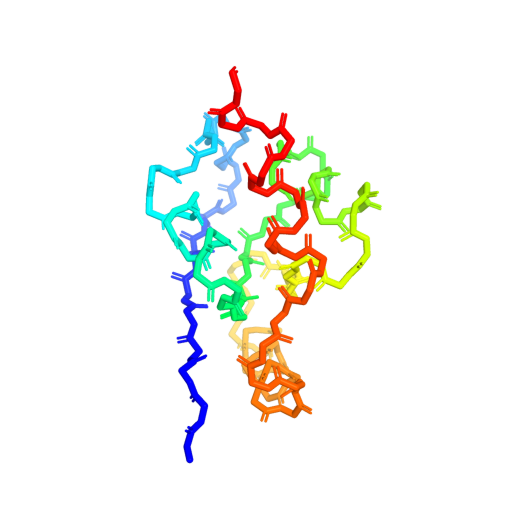LEU A 1 89 ? 12.821 12.546 -0.209 1.00 68.06 89 LEU A CA 1
ATOM 644 C C . LEU A 1 89 ? 13.917 13.598 -0.504 1.00 68.06 89 LEU A C 1
ATOM 646 O O . LEU A 1 89 ? 15.079 13.353 -0.176 1.00 68.06 89 LEU A O 1
ATOM 650 N N . GLN A 1 90 ? 13.574 14.731 -1.130 1.00 53.72 90 GLN A N 1
ATOM 651 C CA . GLN A 1 90 ? 14.497 15.858 -1.361 1.00 53.72 90 GLN A CA 1
ATOM 652 C C . GLN A 1 90 ? 14.528 16.847 -0.197 1.00 53.72 90 GLN A C 1
ATOM 654 O O . GLN A 1 90 ? 13.461 17.081 0.412 1.00 53.72 90 GLN A O 1
#

Secondary structure (DSSP, 8-state):
---EEEEE--TT-TT----HHHHHHHHTT-EEEEE--TTSHHHHHHHHSTTSSEEE-TT-HHHHHHHHHHHHHS-SS-HHHHHHHHHH--

pLDDT: mean 87.32, std 11.05, range [45.09, 96.31]

Radius of gyration: 12.07 Å; chains: 1; bounding box: 28×30×25 Å